Protein AF-A0A1U7GG00-F1 (afdb_monomer)

Solvent-accessible surface area (backbone atoms only — not comparable to full-atom values): 7485 Å² total; per-residue (Å²): 113,72,42,68,40,57,55,81,62,46,80,34,51,51,94,50,38,66,71,55,48,48,64,34,61,37,65,44,99,65,51,45,51,66,49,60,72,39,54,53,81,94,61,28,46,82,73,88,58,88,89,51,78,49,41,30,30,32,77,90,71,66,34,70,31,76,56,57,64,66,51,52,25,18,37,73,54,38,49,76,79,61,74,69,56,44,74,33,67,63,76,38,41,76,40,53,20,75,60,27,25,28,66,83,74,66,44,32,46,42,60,54,43,51,50,49,39,51,52,51,53,51,53,59,69,69,48,79,80,132

pLDDT: mean 94.16, std 6.14, range [58.69, 98.62]

Secondary structure (DSSP, 8-state):
-EEE-TTT--EEEGGGHHHHHHHHHPBPTTS-BSS-----GGGS--S--TTS--EEE-TTT--EEEPPHHHHHHHHH-TTSS-SEEEETTTTEEEEGGG-EETTT--BHHHHHHHHHHHHHHHHHHSPP-

Structure (mmCIF, N/CA/C/O backbone):
data_AF-A0A1U7GG00-F1
#
_entry.id   AF-A0A1U7GG00-F1
#
loop_
_atom_site.group_PDB
_atom_site.id
_atom_site.type_symbol
_atom_site.label_atom_id
_atom_site.label_alt_id
_atom_site.label_comp_id
_atom_site.label_asym_id
_atom_site.label_entity_id
_atom_site.label_seq_id
_atom_site.pdbx_PDB_ins_code
_atom_site.Cartn_x
_atom_site.Cartn_y
_atom_site.Cartn_z
_atom_site.occupancy
_atom_site.B_iso_or_equiv
_atom_site.auth_seq_id
_atom_site.auth_comp_id
_atom_site.auth_asym_id
_atom_site.auth_atom_id
_atom_site.pdbx_PDB_model_num
ATOM 1 N N . MET A 1 1 ? 22.734 11.875 -17.229 1.00 88.94 1 MET A N 1
ATOM 2 C CA . MET A 1 1 ? 22.055 12.035 -15.922 1.00 88.94 1 MET A CA 1
ATOM 3 C C . MET A 1 1 ? 21.574 10.674 -15.428 1.00 88.94 1 MET A C 1
ATOM 5 O O . MET A 1 1 ? 21.058 9.900 -16.231 1.00 88.94 1 MET A O 1
ATOM 9 N N . PHE A 1 2 ? 21.759 10.367 -14.142 1.00 95.31 2 PHE A N 1
ATOM 10 C CA . PHE A 1 2 ? 21.206 9.164 -13.511 1.00 95.31 2 PHE A CA 1
ATOM 11 C C . PHE A 1 2 ? 19.930 9.516 -12.745 1.00 95.31 2 PHE A C 1
ATOM 13 O O . PHE A 1 2 ? 19.855 10.570 -12.119 1.00 95.31 2 PHE A O 1
ATOM 20 N N . VAL A 1 3 ? 18.950 8.618 -12.767 1.00 95.25 3 VAL A N 1
ATOM 21 C CA . VAL A 1 3 ? 17.716 8.702 -11.981 1.00 95.25 3 VAL A CA 1
ATOM 22 C C . VAL A 1 3 ? 17.643 7.487 -11.075 1.00 95.25 3 VAL A C 1
ATOM 24 O O . VAL A 1 3 ? 18.051 6.387 -11.447 1.00 95.25 3 VAL A O 1
ATOM 27 N N . ARG A 1 4 ? 17.127 7.668 -9.862 1.00 95.81 4 ARG A N 1
ATOM 28 C CA . ARG A 1 4 ? 16.875 6.541 -8.974 1.00 95.81 4 ARG A CA 1
ATOM 29 C C . ARG A 1 4 ? 15.503 5.944 -9.245 1.00 95.81 4 ARG A C 1
ATOM 31 O O . ARG A 1 4 ? 14.505 6.655 -9.196 1.00 95.81 4 ARG A O 1
ATOM 38 N N . CYS A 1 5 ? 15.457 4.639 -9.474 1.00 96.00 5 CYS A N 1
ATOM 39 C CA . CYS A 1 5 ? 14.203 3.928 -9.673 1.00 96.00 5 CYS A CA 1
ATOM 40 C C . CYS A 1 5 ? 13.367 3.885 -8.377 1.00 96.00 5 CYS A C 1
ATOM 42 O O . CYS A 1 5 ? 13.910 3.487 -7.351 1.00 96.00 5 CYS A O 1
ATOM 44 N N . PRO A 1 6 ? 12.070 4.251 -8.394 1.00 95.00 6 PRO A N 1
ATOM 45 C CA . PRO A 1 6 ? 11.211 4.227 -7.202 1.00 95.00 6 PRO A CA 1
ATOM 46 C C . PRO A 1 6 ? 10.748 2.815 -6.794 1.00 95.00 6 PRO A C 1
ATOM 48 O O . PRO A 1 6 ? 10.206 2.643 -5.708 1.00 95.00 6 PRO A O 1
ATOM 51 N N . TYR A 1 7 ? 10.963 1.813 -7.651 1.00 95.12 7 TYR A N 1
ATOM 52 C CA . TYR A 1 7 ? 10.623 0.414 -7.379 1.00 95.12 7 TYR A CA 1
ATOM 53 C C . TYR A 1 7 ? 11.789 -0.287 -6.663 1.00 95.12 7 TYR A C 1
ATOM 55 O O . TYR A 1 7 ? 11.690 -0.626 -5.488 1.00 95.12 7 TYR A O 1
ATOM 63 N N . CYS A 1 8 ? 12.949 -0.394 -7.329 1.00 94.62 8 CYS A N 1
ATOM 64 C CA . CYS A 1 8 ? 14.115 -1.120 -6.803 1.00 94.62 8 CYS A CA 1
ATOM 65 C C . CYS A 1 8 ? 15.232 -0.243 -6.212 1.00 94.62 8 CYS A C 1
ATOM 67 O O . CYS A 1 8 ? 16.267 -0.755 -5.787 1.00 94.62 8 CYS A O 1
ATOM 69 N N . HIS A 1 9 ? 15.086 1.085 -6.221 1.00 95.56 9 HIS A N 1
ATOM 70 C CA . HIS A 1 9 ? 16.036 2.045 -5.632 1.00 95.56 9 HIS A CA 1
ATOM 71 C C . HIS A 1 9 ? 17.444 2.085 -6.242 1.00 95.56 9 HIS A C 1
ATOM 73 O O . HIS A 1 9 ? 18.300 2.818 -5.731 1.00 95.56 9 HIS A O 1
ATOM 79 N N . LYS A 1 10 ? 17.688 1.377 -7.353 1.00 95.38 10 LYS A N 1
ATOM 80 C CA . LYS A 1 10 ? 18.945 1.422 -8.118 1.00 95.38 10 LYS A CA 1
ATOM 81 C C . LYS A 1 10 ? 19.067 2.724 -8.914 1.00 95.38 10 LYS A C 1
ATOM 83 O O . LYS A 1 10 ? 18.065 3.300 -9.344 1.00 95.38 10 LYS A O 1
ATOM 88 N N . LEU A 1 11 ? 20.302 3.189 -9.103 1.00 96.69 11 LEU A N 1
ATOM 89 C CA . LEU A 1 11 ? 20.603 4.279 -10.029 1.00 96.69 11 LEU A CA 1
ATOM 90 C C . LEU A 1 11 ? 20.603 3.728 -11.453 1.00 96.69 11 LEU A C 1
ATOM 92 O O . LEU A 1 11 ? 21.282 2.748 -11.747 1.00 96.69 11 LEU A O 1
ATOM 96 N N . VAL A 1 12 ? 19.828 4.360 -12.323 1.00 96.38 12 VAL A N 1
ATOM 97 C CA . VAL A 1 12 ? 19.661 3.974 -13.720 1.00 96.38 12 VAL A CA 1
ATOM 98 C C . VAL A 1 12 ? 19.976 5.190 -14.574 1.00 96.38 12 VAL A C 1
ATOM 100 O O . VAL A 1 12 ? 19.549 6.304 -14.269 1.00 96.38 12 VAL A O 1
ATOM 103 N N . LEU A 1 13 ? 20.737 4.998 -15.644 1.00 97.19 13 LEU A N 1
ATOM 104 C CA . LEU A 1 13 ? 20.938 6.042 -16.645 1.00 97.19 13 LEU A CA 1
ATOM 105 C C . LEU A 1 13 ? 19.584 6.428 -17.249 1.00 97.19 13 LEU A C 1
ATOM 107 O O . LEU A 1 13 ? 18.835 5.555 -17.685 1.00 97.19 13 LEU A O 1
ATOM 111 N N . TRP A 1 14 ? 19.285 7.728 -17.292 1.00 95.31 14 TRP A N 1
ATOM 112 C CA . TRP A 1 14 ? 17.993 8.243 -17.760 1.00 95.31 14 TRP A CA 1
ATOM 113 C C . TRP A 1 14 ? 17.539 7.668 -19.119 1.00 95.31 14 TRP A C 1
ATOM 115 O O . TRP A 1 14 ? 16.395 7.217 -19.187 1.00 95.31 14 TRP A O 1
ATOM 125 N N . PRO A 1 15 ? 18.408 7.533 -20.149 1.00 96.94 15 PRO A N 1
ATOM 126 C CA . PRO A 1 15 ? 18.017 6.924 -21.426 1.00 96.94 15 PRO A CA 1
ATOM 127 C C . PRO A 1 15 ? 17.491 5.482 -21.314 1.00 96.94 15 PRO A C 1
ATOM 129 O O . PRO A 1 15 ? 16.682 5.052 -22.129 1.00 96.94 15 PRO A O 1
ATOM 132 N N . PHE A 1 16 ? 17.909 4.727 -20.293 1.00 96.50 16 PHE A N 1
ATOM 133 C CA . PHE A 1 16 ? 17.475 3.343 -20.070 1.00 96.50 16 PHE A CA 1
ATOM 134 C C . PHE A 1 16 ? 16.347 3.220 -19.043 1.00 96.50 16 PHE A C 1
ATOM 136 O O . PHE A 1 16 ? 15.868 2.113 -18.788 1.00 96.50 16 PHE A O 1
ATOM 143 N N . PHE A 1 17 ? 15.900 4.330 -18.449 1.00 95.19 17 PHE A N 1
ATOM 144 C CA . PHE A 1 17 ? 14.925 4.300 -17.363 1.00 95.19 17 PHE A CA 1
ATOM 145 C C . PHE A 1 17 ? 13.576 3.717 -17.798 1.00 95.19 17 PHE A C 1
ATOM 147 O O . PHE A 1 17 ? 13.004 2.923 -17.057 1.00 95.19 17 PHE A O 1
ATOM 154 N N . GLY A 1 18 ? 13.099 4.025 -19.009 1.00 95.94 18 GLY A N 1
ATOM 155 C CA . GLY A 1 18 ? 11.848 3.465 -19.538 1.00 95.94 18 GLY A CA 1
ATOM 156 C C . GLY A 1 18 ? 11.877 1.934 -19.626 1.00 95.94 18 GLY A C 1
ATOM 157 O O . GLY A 1 18 ? 11.014 1.262 -19.064 1.00 95.94 18 GLY A O 1
ATOM 158 N N . ARG A 1 19 ? 12.931 1.374 -20.238 1.00 96.50 19 ARG A N 1
ATOM 159 C CA . ARG A 1 19 ? 13.142 -0.083 -20.336 1.00 96.50 19 ARG A CA 1
ATOM 160 C C . ARG A 1 19 ? 13.387 -0.734 -18.976 1.00 96.50 19 ARG A C 1
ATOM 162 O O . ARG A 1 19 ? 13.026 -1.884 -18.761 1.00 96.50 19 ARG A O 1
ATOM 169 N N . HIS A 1 20 ? 14.036 -0.027 -18.057 1.00 96.31 20 HIS A N 1
ATOM 170 C CA . HIS A 1 20 ? 14.186 -0.505 -16.690 1.00 96.31 20 HIS A CA 1
ATOM 171 C C . HIS A 1 20 ? 12.822 -0.582 -15.990 1.00 96.31 20 HIS A C 1
ATOM 173 O O . HIS A 1 20 ? 12.497 -1.617 -15.417 1.00 96.31 20 HIS A O 1
ATOM 179 N N . ARG A 1 21 ? 12.018 0.487 -16.071 1.00 96.19 21 ARG A N 1
ATOM 180 C CA . ARG A 1 21 ? 10.683 0.595 -15.467 1.00 96.19 21 ARG A CA 1
ATOM 181 C C . ARG A 1 21 ? 9.724 -0.472 -15.990 1.00 96.19 21 ARG A C 1
ATOM 183 O O . ARG A 1 21 ? 8.970 -1.012 -15.191 1.00 96.19 21 ARG A O 1
ATOM 190 N N . SER A 1 22 ? 9.769 -0.808 -17.279 1.00 96.19 22 SER A N 1
ATOM 191 C CA . SER A 1 22 ? 8.844 -1.792 -17.855 1.00 96.19 22 SER A CA 1
ATOM 192 C C . SER A 1 22 ? 8.961 -3.184 -17.230 1.00 96.19 22 SER A C 1
ATOM 194 O O . SER A 1 22 ? 7.975 -3.906 -17.195 1.00 96.19 22 SER A O 1
ATOM 196 N N . LYS A 1 23 ? 10.128 -3.551 -16.682 1.00 95.06 23 LYS A N 1
ATOM 197 C CA . LYS A 1 23 ? 10.303 -4.816 -15.950 1.00 95.06 23 LYS A CA 1
ATOM 198 C C . LYS A 1 23 ? 9.526 -4.843 -14.631 1.00 95.06 23 LYS A C 1
ATOM 200 O O . LYS A 1 23 ? 9.000 -5.890 -14.270 1.00 95.06 23 LYS A O 1
ATOM 205 N N . HIS A 1 24 ? 9.428 -3.691 -13.964 1.00 95.06 24 HIS A N 1
ATOM 206 C CA . HIS A 1 24 ? 8.667 -3.509 -12.723 1.00 95.06 24 HIS A CA 1
ATOM 207 C C . HIS A 1 24 ? 7.165 -3.519 -12.984 1.00 95.06 24 HIS A C 1
ATOM 209 O O . HIS A 1 24 ? 6.408 -4.153 -12.263 1.00 95.06 24 HIS A O 1
ATOM 215 N N . THR A 1 25 ? 6.736 -2.813 -14.033 1.00 94.19 25 THR A N 1
ATOM 216 C CA . THR A 1 25 ? 5.313 -2.623 -14.348 1.00 94.19 25 THR A CA 1
ATOM 217 C C . THR A 1 25 ? 4.740 -3.703 -15.260 1.00 94.19 25 THR A C 1
ATOM 219 O O . THR A 1 25 ? 3.582 -3.596 -15.655 1.00 94.19 25 THR A O 1
ATOM 222 N N . ALA A 1 26 ? 5.539 -4.697 -15.653 1.00 93.12 26 ALA A N 1
ATOM 223 C CA . ALA A 1 26 ? 5.038 -5.841 -16.398 1.00 93.12 26 ALA A CA 1
ATOM 224 C C . ALA A 1 26 ? 4.003 -6.573 -15.541 1.00 93.12 26 ALA A C 1
ATOM 226 O O . ALA A 1 26 ? 4.230 -6.801 -14.351 1.00 93.12 26 ALA A O 1
ATOM 227 N N . LEU A 1 27 ? 2.861 -6.878 -16.154 1.00 89.44 27 LEU A N 1
ATOM 228 C CA . LEU A 1 27 ? 1.768 -7.553 -15.477 1.00 89.44 27 LEU A CA 1
ATOM 229 C C . LEU A 1 27 ? 2.074 -9.045 -15.364 1.00 89.44 27 LEU A C 1
ATOM 231 O O . LEU A 1 27 ? 2.492 -9.690 -16.327 1.00 89.44 27 LEU A O 1
ATOM 235 N N . ARG A 1 28 ? 1.848 -9.577 -14.174 1.00 87.44 28 ARG A N 1
ATOM 236 C CA . ARG A 1 28 ? 1.802 -11.000 -13.866 1.00 87.44 28 ARG A CA 1
ATOM 237 C C . ARG A 1 28 ? 0.497 -11.593 -14.399 1.00 87.44 28 ARG A C 1
ATOM 239 O O . ARG A 1 28 ? -0.435 -10.869 -14.747 1.00 87.44 28 ARG A O 1
ATOM 246 N N . ALA A 1 29 ? 0.409 -12.922 -14.413 1.00 84.88 29 ALA A N 1
ATOM 247 C CA . ALA A 1 29 ? -0.796 -13.635 -14.852 1.00 84.88 29 ALA A CA 1
ATOM 248 C C . ALA A 1 29 ? -2.051 -13.286 -14.025 1.00 84.88 29 ALA A C 1
ATOM 250 O O . ALA A 1 29 ? -3.164 -13.415 -14.521 1.00 84.88 29 ALA A O 1
ATOM 251 N N . ASP A 1 30 ? -1.866 -12.824 -12.786 1.00 78.31 30 ASP A N 1
ATOM 252 C CA . ASP A 1 30 ? -2.929 -12.386 -11.875 1.00 78.31 30 ASP A CA 1
ATOM 253 C C . ASP A 1 30 ? -3.359 -10.918 -12.079 1.00 78.31 30 ASP A C 1
ATOM 255 O O . ASP A 1 30 ? -4.262 -10.452 -11.389 1.00 78.31 30 ASP A O 1
ATOM 259 N N . GLY A 1 31 ? -2.735 -10.185 -13.011 1.00 82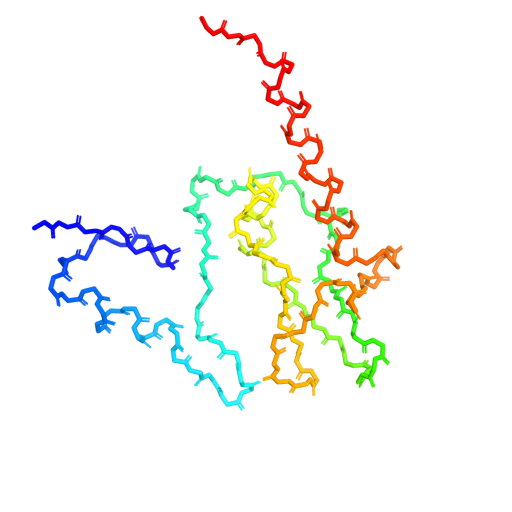.38 31 GLY A N 1
ATOM 260 C CA . GLY A 1 31 ? -3.013 -8.772 -13.284 1.00 82.38 31 GLY A CA 1
ATOM 261 C C . GLY A 1 31 ? -2.231 -7.779 -12.416 1.00 82.38 31 GLY A C 1
ATOM 262 O O . GLY A 1 31 ? -2.305 -6.576 -12.666 1.00 82.38 31 GLY A O 1
ATOM 263 N N . GLN A 1 32 ? -1.444 -8.229 -11.429 1.00 85.44 32 GLN A N 1
ATOM 264 C CA . GLN A 1 32 ? -0.572 -7.337 -10.656 1.00 85.44 32 GLN A CA 1
ATOM 265 C C . GLN A 1 32 ? 0.683 -6.957 -11.433 1.00 85.44 32 GLN A C 1
ATOM 267 O O . GLN A 1 32 ? 1.194 -7.729 -12.236 1.00 85.44 32 GLN A O 1
ATOM 272 N N . MET A 1 33 ? 1.245 -5.786 -11.139 1.00 90.25 33 MET A N 1
ATOM 273 C CA . MET A 1 33 ? 2.614 -5.471 -11.556 1.00 90.25 33 MET A CA 1
ATOM 274 C C . MET A 1 33 ? 3.620 -6.387 -10.839 1.00 90.25 33 MET A C 1
ATOM 276 O O . MET A 1 33 ? 3.387 -6.793 -9.703 1.00 90.25 33 MET A O 1
ATOM 280 N N . ASN A 1 34 ? 4.754 -6.687 -11.479 1.00 89.94 34 ASN A N 1
ATOM 281 C CA . ASN A 1 34 ? 5.830 -7.482 -10.873 1.00 89.94 34 ASN A CA 1
ATOM 282 C C . ASN A 1 34 ? 6.355 -6.886 -9.564 1.00 89.94 34 ASN A C 1
ATOM 284 O O . ASN A 1 34 ? 6.652 -7.621 -8.626 1.00 89.94 34 ASN A O 1
ATOM 288 N N . GLU A 1 35 ? 6.509 -5.564 -9.527 1.00 92.44 35 GLU A N 1
ATOM 289 C CA . GLU A 1 35 ? 7.036 -4.835 -8.379 1.00 92.44 35 GLU A CA 1
ATOM 290 C C . GLU A 1 35 ? 6.195 -3.580 -8.123 1.00 92.44 35 GLU A C 1
ATOM 292 O O . GLU A 1 35 ? 5.604 -2.988 -9.032 1.00 92.44 35 GLU A O 1
ATOM 297 N N . HIS A 1 36 ? 6.194 -3.123 -6.874 1.00 91.88 36 HIS A N 1
ATOM 298 C CA . HIS A 1 36 ? 5.499 -1.909 -6.462 1.00 91.88 36 HIS A CA 1
ATOM 299 C C . HIS A 1 36 ? 6.484 -0.795 -6.111 1.00 91.88 36 HIS A C 1
ATOM 301 O O . HIS A 1 36 ? 7.620 -1.029 -5.691 1.00 91.88 36 HIS A O 1
ATOM 307 N N . VAL A 1 37 ? 6.039 0.451 -6.280 1.00 94.81 37 VAL A N 1
ATOM 308 C CA . VAL A 1 37 ? 6.763 1.605 -5.739 1.00 94.81 37 VAL A CA 1
ATOM 309 C C . VAL A 1 37 ? 6.840 1.440 -4.229 1.00 94.81 37 VAL A C 1
ATOM 311 O O . VAL A 1 37 ? 5.827 1.189 -3.598 1.00 94.81 37 VAL A O 1
ATOM 314 N N . THR A 1 38 ? 8.023 1.589 -3.646 1.00 96.94 38 THR A N 1
ATOM 315 C CA . THR A 1 38 ? 8.211 1.526 -2.190 1.00 96.94 38 THR A CA 1
ATOM 316 C C . THR A 1 38 ? 9.128 2.650 -1.746 1.00 96.94 38 THR A C 1
ATOM 318 O O . THR A 1 38 ? 9.820 3.259 -2.559 1.00 96.94 38 THR A O 1
ATOM 321 N N . LEU A 1 39 ? 9.202 2.927 -0.447 1.00 96.31 39 LEU A N 1
ATOM 322 C CA . LEU A 1 39 ? 10.340 3.671 0.081 1.00 96.31 39 LEU A CA 1
ATOM 323 C C . LEU A 1 39 ? 11.581 2.780 0.090 1.00 96.31 39 LEU A C 1
ATOM 325 O O . LEU A 1 39 ? 11.501 1.548 0.099 1.00 96.31 39 LEU A O 1
ATOM 329 N N . ARG A 1 40 ? 12.755 3.411 0.131 1.00 94.50 40 ARG A N 1
ATOM 330 C CA . ARG A 1 40 ? 14.014 2.689 0.345 1.00 94.50 40 ARG A CA 1
ATOM 331 C C . ARG A 1 40 ? 13.960 1.920 1.658 1.00 94.50 40 ARG A C 1
ATOM 333 O O . ARG A 1 40 ? 13.410 2.470 2.608 1.00 94.50 40 ARG A O 1
ATOM 340 N N . PRO A 1 41 ? 14.624 0.758 1.767 1.00 92.88 41 PRO A N 1
ATOM 341 C CA . PRO A 1 41 ? 14.682 0.001 3.015 1.00 92.88 41 PRO A CA 1
ATOM 342 C C . PRO A 1 41 ? 15.024 0.860 4.242 1.00 92.88 41 PRO A C 1
ATOM 344 O O . PRO A 1 41 ? 14.324 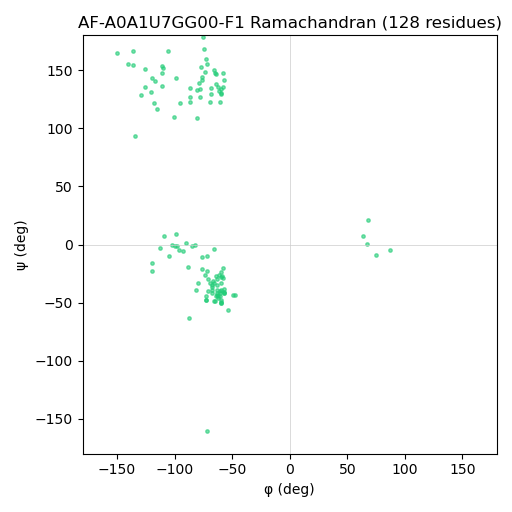0.802 5.240 1.00 92.88 41 PRO A O 1
ATOM 347 N N . THR A 1 42 ? 16.001 1.766 4.123 1.00 93.75 42 THR A N 1
ATOM 348 C CA . THR A 1 42 ? 16.426 2.671 5.209 1.00 93.75 42 THR A CA 1
ATOM 349 C C . THR A 1 42 ? 15.440 3.791 5.559 1.00 93.75 42 THR A C 1
ATOM 351 O O . THR A 1 42 ? 15.653 4.507 6.531 1.00 93.75 42 THR A O 1
ATOM 354 N N . ARG A 1 43 ? 14.393 3.999 4.755 1.00 94.31 43 ARG A N 1
ATOM 355 C CA . ARG A 1 43 ? 13.338 5.004 4.978 1.00 94.31 43 ARG A CA 1
ATOM 356 C C . ARG A 1 43 ? 11.973 4.386 5.277 1.00 94.31 43 ARG A C 1
ATOM 358 O O . ARG A 1 43 ? 11.021 5.128 5.490 1.00 94.31 43 ARG A O 1
ATOM 365 N N . ARG A 1 44 ? 11.860 3.058 5.238 1.00 96.12 44 ARG A N 1
ATOM 366 C CA . ARG A 1 44 ? 10.638 2.336 5.597 1.00 96.12 44 ARG A CA 1
ATOM 367 C C . ARG A 1 44 ? 10.422 2.399 7.108 1.00 96.12 44 ARG A C 1
ATOM 369 O O . ARG A 1 44 ? 11.369 2.561 7.873 1.00 96.12 44 ARG A O 1
ATOM 376 N N . TYR A 1 45 ? 9.171 2.255 7.529 1.00 95.44 45 TYR A N 1
ATOM 377 C CA . TYR A 1 45 ? 8.818 2.157 8.938 1.00 95.44 45 TYR A CA 1
ATOM 378 C C . TYR A 1 45 ? 9.497 0.936 9.579 1.00 95.44 45 TYR A C 1
ATOM 380 O O . TYR A 1 45 ? 9.329 -0.195 9.115 1.00 95.44 45 TYR A O 1
ATOM 388 N N . ALA A 1 46 ? 10.273 1.186 10.635 1.00 93.94 46 ALA A N 1
ATOM 389 C CA . ALA A 1 46 ? 11.081 0.181 11.327 1.00 93.94 46 ALA A CA 1
ATOM 390 C C . ALA A 1 46 ? 10.399 -0.414 12.573 1.00 93.94 46 ALA A C 1
ATOM 392 O O . ALA A 1 46 ? 10.958 -1.315 13.187 1.00 93.94 46 ALA A O 1
ATOM 393 N N . GLY A 1 47 ? 9.220 0.086 12.962 1.00 94.38 47 GLY A N 1
ATOM 394 C CA . GLY A 1 47 ? 8.492 -0.428 14.123 1.00 94.38 47 GLY A CA 1
ATOM 395 C C . GLY A 1 47 ? 7.806 -1.777 13.875 1.00 94.38 47 GLY A C 1
ATOM 396 O O . GLY A 1 47 ? 7.865 -2.334 12.769 1.00 94.38 47 GLY A O 1
ATOM 397 N N . SER A 1 48 ? 7.156 -2.278 14.931 1.00 95.50 48 SER A N 1
ATOM 398 C CA . SER A 1 48 ? 6.367 -3.516 14.911 1.00 95.50 48 SER A CA 1
ATOM 399 C C . SER A 1 48 ? 5.154 -3.386 13.988 1.00 95.50 48 SER A C 1
ATOM 401 O O . SER A 1 48 ? 4.581 -2.306 13.842 1.00 95.50 48 SER A O 1
ATOM 403 N N . LEU A 1 49 ? 4.775 -4.500 13.359 1.00 95.94 49 LEU A N 1
ATOM 404 C CA . LEU A 1 49 ? 3.588 -4.609 12.511 1.00 95.94 49 LEU A CA 1
ATOM 405 C C . LEU A 1 49 ? 2.483 -5.463 13.146 1.00 95.94 49 LEU A C 1
ATOM 407 O O . LEU A 1 49 ? 1.496 -5.737 12.475 1.00 95.94 49 LEU A O 1
ATOM 411 N N . GLU A 1 50 ? 2.634 -5.884 14.404 1.00 93.88 50 GLU A N 1
ATOM 412 C CA . GLU A 1 50 ? 1.694 -6.798 15.077 1.00 93.88 50 GLU A CA 1
ATOM 413 C C . GLU A 1 50 ? 0.255 -6.266 15.100 1.00 93.88 50 GLU A C 1
ATOM 415 O O . GLU A 1 50 ? -0.685 -7.021 14.881 1.00 93.88 50 GLU A O 1
ATOM 420 N N . GLU A 1 51 ? 0.080 -4.957 15.293 1.00 93.12 51 GLU A N 1
ATOM 421 C CA . GLU A 1 51 ? -1.237 -4.301 15.311 1.00 93.12 51 GLU A CA 1
ATOM 422 C C . GLU A 1 51 ? -1.598 -3.634 13.973 1.00 93.12 51 GLU A C 1
ATOM 424 O O . GLU A 1 51 ? -2.563 -2.869 13.872 1.00 93.12 51 GLU A O 1
ATOM 429 N N . VAL A 1 52 ? -0.804 -3.873 12.927 1.00 96.88 52 VAL A N 1
ATOM 430 C CA . VAL A 1 52 ? -1.026 -3.277 11.610 1.00 96.88 52 VAL A CA 1
ATOM 431 C C . VAL A 1 52 ? -1.822 -4.258 10.753 1.00 96.88 52 VAL A C 1
ATOM 433 O O . VAL A 1 52 ? -1.343 -5.365 10.515 1.00 96.88 52 VAL A O 1
ATOM 436 N N . PRO A 1 53 ? -3.006 -3.871 10.241 1.00 96.94 53 PRO A N 1
ATOM 437 C CA . PRO A 1 53 ? -3.792 -4.756 9.394 1.00 96.94 53 PRO A CA 1
ATOM 438 C C . PRO A 1 53 ? -3.030 -5.065 8.101 1.00 96.94 53 PRO A C 1
ATOM 440 O O . PRO A 1 53 ? -2.411 -4.177 7.505 1.00 96.94 53 PRO A O 1
ATOM 443 N N . GLN A 1 54 ? -3.066 -6.327 7.678 1.00 97.12 54 GLN A N 1
ATOM 444 C CA . GLN A 1 54 ? -2.289 -6.816 6.538 1.00 97.12 54 GLN A CA 1
ATOM 445 C C . GLN A 1 54 ? -3.175 -7.364 5.427 1.00 97.12 54 GLN A C 1
ATOM 447 O O . GLN A 1 54 ? -2.762 -7.375 4.269 1.00 97.12 54 GLN A O 1
ATOM 452 N N . ASN A 1 55 ? -4.405 -7.769 5.741 1.00 97.25 55 ASN A N 1
ATOM 453 C CA . ASN A 1 55 ? -5.299 -8.405 4.786 1.00 97.25 55 ASN A CA 1
ATOM 454 C C . ASN A 1 55 ? -6.582 -7.602 4.631 1.00 97.25 55 ASN A C 1
ATOM 456 O O . ASN A 1 55 ? -7.245 -7.256 5.604 1.00 97.25 55 ASN A O 1
ATOM 460 N N . TYR A 1 56 ? -6.983 -7.340 3.394 1.00 98.06 56 TYR A N 1
ATOM 461 C CA . TYR A 1 56 ? -8.242 -6.664 3.111 1.00 98.06 56 TYR A CA 1
ATOM 462 C C . TYR A 1 56 ? -9.101 -7.471 2.160 1.00 98.06 56 TYR A C 1
ATOM 464 O O . TYR A 1 56 ? -8.612 -8.216 1.316 1.00 98.06 56 TYR A O 1
ATOM 472 N N . ARG A 1 57 ? -10.411 -7.309 2.289 1.00 98.12 57 ARG A N 1
ATOM 473 C CA . ARG A 1 57 ? -11.401 -7.936 1.421 1.00 98.12 57 ARG A CA 1
ATOM 474 C C . ARG A 1 57 ? -12.086 -6.894 0.558 1.00 98.12 57 ARG A C 1
ATOM 476 O O . ARG A 1 57 ? -12.326 -5.766 0.994 1.00 98.12 57 ARG A O 1
ATOM 483 N N . HIS A 1 58 ? -12.460 -7.309 -0.641 1.00 98.25 58 HIS A N 1
ATOM 484 C CA . HIS A 1 58 ? -13.379 -6.563 -1.485 1.00 98.25 58 HIS A CA 1
ATOM 485 C C . HIS A 1 58 ? -14.772 -7.198 -1.373 1.00 98.25 58 HIS A C 1
ATOM 487 O O . HIS A 1 58 ? -14.962 -8.299 -1.887 1.00 98.25 58 HIS A O 1
ATOM 493 N N . PRO A 1 59 ? -15.764 -6.552 -0.732 1.00 98.00 59 PRO A N 1
ATOM 494 C CA . PRO A 1 59 ? -17.083 -7.152 -0.527 1.00 98.00 59 PRO A CA 1
ATOM 495 C C . PRO A 1 59 ? -17.785 -7.570 -1.823 1.00 98.00 59 PRO A C 1
ATOM 497 O O . PRO A 1 59 ? -18.545 -8.529 -1.815 1.00 98.00 59 PRO A O 1
ATOM 500 N N . LYS A 1 60 ? -17.502 -6.892 -2.943 1.00 97.56 60 LYS A N 1
ATOM 501 C CA . LYS A 1 60 ? -18.108 -7.190 -4.246 1.00 97.56 60 LYS A CA 1
ATOM 502 C C . LYS A 1 60 ? -17.682 -8.542 -4.824 1.00 97.56 60 LYS A C 1
ATOM 504 O O . LYS A 1 60 ? -18.517 -9.224 -5.402 1.00 97.56 60 LYS A O 1
ATOM 509 N N . CYS A 1 61 ? -16.403 -8.914 -4.717 1.00 97.25 61 CYS A N 1
ATOM 510 C CA . CYS A 1 61 ? -15.908 -10.200 -5.231 1.00 97.25 61 CYS A CA 1
ATOM 511 C C . CYS A 1 61 ? -15.637 -11.236 -4.131 1.00 97.25 61 CYS A C 1
ATOM 513 O O . CYS A 1 61 ? -15.376 -12.392 -4.438 1.00 97.25 61 CYS A O 1
ATOM 515 N N . GLY A 1 62 ? -15.666 -10.836 -2.857 1.00 96.38 62 GLY A N 1
ATOM 516 C CA . GLY A 1 62 ? -15.454 -11.704 -1.695 1.00 96.38 62 GLY A CA 1
ATOM 517 C C . GLY A 1 62 ? -14.000 -12.120 -1.445 1.00 96.38 62 GLY A C 1
ATOM 518 O O . GLY A 1 62 ? -13.707 -12.680 -0.392 1.00 96.38 62 GLY A O 1
ATOM 519 N N . VAL A 1 63 ? -13.077 -11.833 -2.367 1.00 96.38 63 VAL A N 1
ATOM 520 C CA . VAL A 1 63 ? -11.681 -12.281 -2.278 1.00 96.38 63 VAL A CA 1
ATOM 521 C C . VAL A 1 63 ? -10.868 -11.415 -1.317 1.00 96.38 63 VAL A C 1
ATOM 523 O O . VAL A 1 63 ? -10.973 -10.182 -1.302 1.00 96.38 63 VAL A O 1
ATOM 526 N N . VAL A 1 64 ? -10.018 -12.086 -0.539 1.00 96.69 64 VAL A N 1
ATOM 527 C CA . VAL A 1 64 ? -9.022 -11.480 0.347 1.00 96.69 64 VAL A CA 1
ATOM 528 C C . VAL A 1 64 ? -7.734 -11.207 -0.423 1.00 96.69 64 VAL A C 1
ATOM 530 O O . VAL A 1 64 ? -7.244 -12.054 -1.164 1.00 96.69 64 VAL A O 1
ATOM 533 N N . THR A 1 65 ? -7.182 -10.015 -0.237 1.00 95.31 65 THR A N 1
ATOM 534 C CA . THR A 1 65 ? -5.886 -9.598 -0.766 1.00 95.31 65 THR A CA 1
ATOM 535 C C . THR A 1 65 ? -4.958 -9.271 0.399 1.00 95.31 65 THR A C 1
ATOM 537 O O . THR A 1 65 ? -5.274 -8.419 1.231 1.00 95.31 65 THR A O 1
ATOM 540 N N . GLY A 1 66 ? -3.818 -9.959 0.459 1.00 95.00 66 GLY A N 1
ATOM 541 C CA . GLY A 1 66 ? -2.742 -9.646 1.396 1.00 95.00 66 GLY A CA 1
ATOM 542 C C . GLY A 1 66 ? -1.897 -8.487 0.874 1.00 95.00 66 GLY A C 1
ATOM 543 O O . GLY A 1 66 ? -1.513 -8.468 -0.296 1.00 95.00 66 GLY A O 1
ATOM 544 N N . MET A 1 67 ? -1.619 -7.510 1.732 1.00 94.88 67 MET A N 1
ATOM 545 C CA . MET A 1 67 ? -0.744 -6.385 1.430 1.00 94.88 67 MET A CA 1
ATOM 546 C C . MET A 1 67 ? 0.712 -6.767 1.744 1.00 94.88 67 MET A C 1
ATOM 548 O O . MET A 1 67 ? 1.007 -7.095 2.893 1.00 94.88 67 MET A O 1
ATOM 552 N N . PRO A 1 68 ? 1.641 -6.692 0.773 1.00 93.94 68 PRO A N 1
ATOM 553 C CA . PRO A 1 68 ? 3.053 -6.965 1.021 1.00 93.94 68 PRO A CA 1
ATOM 554 C C . PRO A 1 68 ? 3.652 -6.076 2.117 1.00 93.94 68 PRO A C 1
ATOM 556 O O . PRO A 1 68 ? 3.376 -4.872 2.190 1.00 93.94 68 PRO A O 1
ATOM 559 N N . GLU A 1 69 ? 4.526 -6.652 2.941 1.00 95.75 69 GLU A N 1
ATOM 560 C CA . GLU A 1 69 ? 5.132 -5.977 4.091 1.00 95.75 69 GLU A CA 1
ATOM 561 C C . GLU A 1 69 ? 5.882 -4.699 3.686 1.00 95.75 69 GLU A C 1
ATOM 563 O O . GLU A 1 69 ? 5.775 -3.656 4.335 1.00 95.75 69 GLU A O 1
ATOM 568 N N . GLU A 1 70 ? 6.619 -4.729 2.577 1.00 95.25 70 GLU A N 1
ATOM 569 C CA . GLU A 1 70 ? 7.347 -3.570 2.076 1.00 95.25 70 GLU A CA 1
ATOM 570 C C . GLU A 1 70 ? 6.425 -2.413 1.678 1.00 95.25 70 GLU A C 1
ATOM 572 O O . GLU A 1 70 ? 6.824 -1.251 1.813 1.00 95.25 70 GLU A O 1
ATOM 577 N N . ILE A 1 71 ? 5.197 -2.703 1.236 1.00 96.00 71 ILE A N 1
ATOM 578 C CA . ILE A 1 71 ? 4.177 -1.692 0.942 1.00 96.00 71 ILE 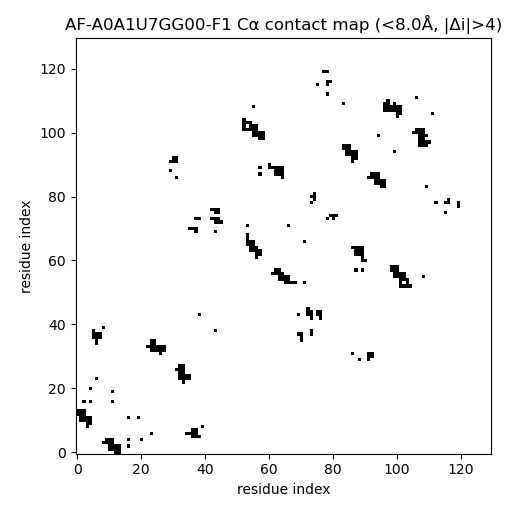A CA 1
ATOM 579 C C . ILE A 1 71 ? 3.654 -1.106 2.247 1.00 96.00 71 ILE A C 1
ATOM 581 O O . ILE A 1 71 ? 3.633 0.123 2.374 1.00 96.00 71 ILE A O 1
ATOM 585 N N . ILE A 1 72 ? 3.321 -1.969 3.215 1.00 97.50 72 ILE A N 1
ATOM 586 C CA . ILE A 1 72 ? 2.871 -1.581 4.557 1.00 97.50 72 ILE A CA 1
ATOM 587 C C . ILE A 1 72 ? 3.869 -0.625 5.197 1.00 97.50 72 ILE A C 1
ATOM 589 O O . ILE A 1 72 ? 3.553 0.524 5.510 1.00 97.50 72 ILE A O 1
ATOM 593 N N . ARG A 1 73 ? 5.126 -1.053 5.300 1.00 97.94 73 ARG A N 1
ATOM 594 C CA . ARG A 1 73 ? 6.177 -0.239 5.911 1.00 97.94 73 ARG A CA 1
ATOM 595 C C .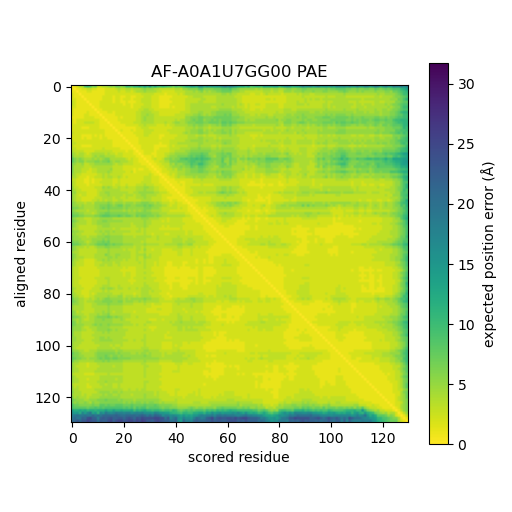 ARG A 1 73 ? 6.455 1.048 5.142 1.00 97.94 73 ARG A C 1
ATOM 597 O O . ARG A 1 73 ? 6.918 2.021 5.736 1.00 97.94 73 ARG A O 1
ATOM 604 N N . SER A 1 74 ? 6.208 1.072 3.833 1.00 97.94 74 SER A N 1
ATOM 605 C CA . SER A 1 74 ? 6.377 2.286 3.034 1.00 97.94 74 SER A CA 1
ATOM 606 C C . SER A 1 74 ? 5.283 3.311 3.322 1.00 97.94 74 SER A C 1
ATOM 608 O O . SER A 1 74 ? 5.625 4.462 3.582 1.00 97.94 74 SER A O 1
ATOM 610 N N . TYR A 1 75 ? 4.000 2.922 3.350 1.00 96.75 75 TYR A N 1
ATOM 611 C CA . TYR A 1 75 ? 2.938 3.891 3.656 1.00 96.75 75 TYR A CA 1
ATOM 612 C C . TYR A 1 75 ? 2.891 4.282 5.135 1.00 96.75 75 TYR A C 1
ATOM 614 O O . TYR A 1 75 ? 2.438 5.375 5.449 1.00 96.75 75 TYR A O 1
ATOM 622 N N . LEU A 1 76 ? 3.357 3.432 6.057 1.00 97.44 76 LEU A N 1
ATOM 623 C CA . LEU A 1 76 ? 3.461 3.811 7.472 1.00 97.44 76 LEU A CA 1
ATOM 624 C C . LEU A 1 76 ? 4.508 4.913 7.690 1.00 97.44 76 LEU A C 1
ATOM 626 O O . LEU A 1 76 ? 4.356 5.749 8.577 1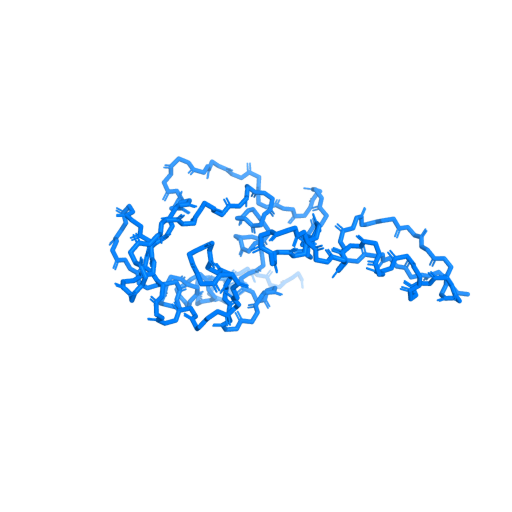.00 97.44 76 LEU A O 1
ATOM 630 N N . ALA A 1 77 ? 5.563 4.934 6.872 1.00 96.69 77 ALA A N 1
ATOM 631 C CA . ALA A 1 77 ? 6.558 6.002 6.887 1.00 96.69 77 ALA A CA 1
ATOM 632 C C . ALA A 1 77 ? 6.108 7.242 6.092 1.00 96.69 77 ALA A C 1
ATOM 634 O O . ALA A 1 77 ? 6.339 8.368 6.541 1.00 96.69 77 ALA A O 1
ATOM 635 N N . ASP A 1 78 ? 5.454 7.049 4.944 1.00 96.62 78 ASP A N 1
ATOM 636 C CA . ASP A 1 78 ? 4.871 8.121 4.130 1.00 96.62 78 ASP A CA 1
ATOM 637 C C . ASP A 1 78 ? 3.443 7.769 3.663 1.00 96.62 78 ASP A C 1
ATOM 639 O O . ASP A 1 78 ? 3.262 7.154 2.605 1.00 96.62 78 ASP A O 1
ATOM 643 N N . PRO A 1 79 ? 2.406 8.191 4.415 1.00 97.00 79 PRO A N 1
ATOM 644 C CA . PRO A 1 79 ? 1.006 7.900 4.091 1.00 97.00 79 PRO A CA 1
ATOM 645 C C . PRO A 1 79 ? 0.485 8.555 2.803 1.00 97.00 79 PRO A C 1
ATOM 647 O O . PRO A 1 79 ? -0.665 8.328 2.419 1.00 97.00 79 PRO A O 1
ATOM 650 N N . PHE A 1 80 ? 1.296 9.382 2.137 1.00 96.25 80 PHE A N 1
ATOM 651 C CA . PHE A 1 80 ? 0.957 10.047 0.877 1.00 96.25 80 PHE A CA 1
ATOM 652 C C . PHE A 1 80 ? 1.556 9.344 -0.351 1.00 96.25 80 PHE A C 1
ATOM 654 O O . PHE A 1 80 ? 1.314 9.773 -1.477 1.00 96.25 80 PHE A O 1
ATOM 661 N N . LEU A 1 81 ? 2.310 8.253 -0.157 1.00 95.81 81 LEU A N 1
ATOM 662 C CA . LEU A 1 81 ? 3.031 7.558 -1.228 1.00 95.81 81 LEU A CA 1
ATOM 663 C C . LEU A 1 81 ? 2.116 6.959 -2.309 1.00 95.81 81 LEU A C 1
ATOM 665 O O . LEU A 1 81 ? 2.488 6.916 -3.482 1.00 95.81 81 LEU A O 1
ATOM 669 N N . TYR A 1 82 ? 0.934 6.476 -1.921 1.00 94.50 82 TYR A N 1
ATOM 670 C CA . TYR A 1 82 ? -0.001 5.795 -2.818 1.00 94.50 82 TYR A CA 1
ATOM 671 C C . TYR A 1 82 ? -1.310 6.573 -2.944 1.00 94.50 82 TYR A C 1
ATOM 673 O O . TYR A 1 82 ? -1.843 7.052 -1.944 1.00 94.50 82 TYR A O 1
ATOM 681 N N . GLY A 1 83 ? -1.864 6.618 -4.158 1.00 93.19 83 GLY A N 1
ATOM 682 C CA . GLY A 1 83 ? -3.146 7.270 -4.445 1.00 93.19 83 GLY A CA 1
ATOM 683 C C . GLY A 1 83 ? -4.372 6.525 -3.900 1.00 93.19 83 GLY A C 1
ATOM 684 O O . GLY A 1 83 ? -4.270 5.668 -3.024 1.00 93.19 83 GLY A O 1
ATOM 685 N N . ASP A 1 84 ? -5.547 6.825 -4.450 1.00 95.25 84 ASP A N 1
ATOM 686 C CA . ASP A 1 84 ? -6.844 6.380 -3.906 1.00 95.25 84 ASP A CA 1
ATOM 687 C C . ASP A 1 84 ? -7.268 4.955 -4.287 1.00 95.25 84 ASP A C 1
ATOM 689 O O . ASP A 1 84 ? -8.332 4.495 -3.872 1.00 95.25 84 A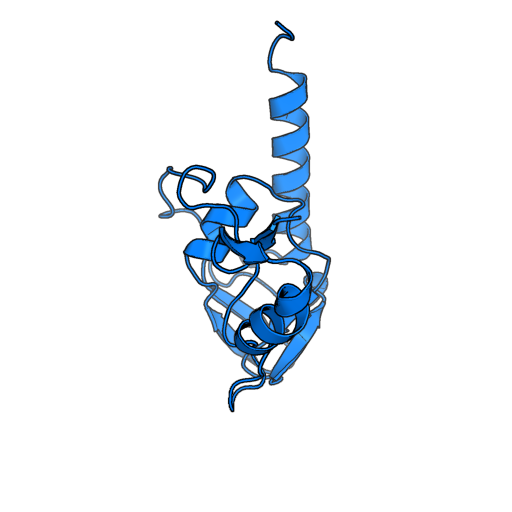SP A O 1
ATOM 693 N N . LYS A 1 85 ? -6.454 4.239 -5.067 1.00 95.69 85 LYS A N 1
ATOM 694 C CA . LYS A 1 85 ? -6.745 2.872 -5.512 1.00 95.69 85 LYS A CA 1
ATOM 695 C C . LYS A 1 85 ? -5.815 1.849 -4.869 1.00 95.69 85 LYS A C 1
ATOM 697 O O . LYS A 1 85 ? -4.686 2.170 -4.498 1.00 95.69 85 LYS A O 1
ATOM 702 N N . SER A 1 86 ? -6.287 0.614 -4.760 1.00 95.69 86 SER A N 1
ATOM 703 C CA . SER A 1 86 ? -5.478 -0.551 -4.398 1.00 95.69 86 SER A CA 1
ATOM 704 C C . SER A 1 86 ? -5.909 -1.759 -5.225 1.00 95.69 86 SER A C 1
ATOM 706 O O . SER A 1 86 ? -7.016 -1.785 -5.760 1.00 95.69 86 SER A O 1
ATOM 708 N N . PHE A 1 87 ? -5.006 -2.717 -5.394 1.00 94.75 87 PHE A N 1
ATOM 709 C CA . PHE A 1 87 ? -5.244 -3.874 -6.247 1.00 94.75 87 PHE A CA 1
ATOM 710 C C . PHE A 1 87 ? -6.174 -4.876 -5.558 1.00 94.75 87 PHE A C 1
ATOM 712 O O . PHE A 1 87 ? -6.061 -5.100 -4.366 1.00 94.75 87 PHE A O 1
ATOM 719 N N . CYS A 1 88 ? -7.080 -5.518 -6.284 1.00 95.50 88 CYS A N 1
ATOM 720 C CA . CYS A 1 88 ? -7.904 -6.591 -5.740 1.00 95.50 88 CYS A CA 1
ATOM 721 C C . CYS A 1 88 ? -7.583 -7.909 -6.448 1.00 95.50 88 CYS A C 1
ATOM 723 O O . CYS A 1 88 ? -7.877 -8.044 -7.634 1.00 95.50 88 CYS A O 1
ATOM 725 N N . CYS A 1 89 ? -7.072 -8.909 -5.718 1.00 93.25 89 CYS A N 1
ATOM 726 C CA . CYS A 1 89 ? -6.751 -10.229 -6.281 1.00 93.25 89 CYS A CA 1
ATOM 727 C C . CYS A 1 89 ? -7.953 -10.954 -6.894 1.00 93.25 89 CYS A C 1
ATOM 729 O O . CYS A 1 89 ? -7.772 -11.741 -7.813 1.00 93.25 89 CYS A O 1
ATOM 731 N N . GLY A 1 90 ? -9.174 -10.692 -6.419 1.00 94.06 90 GLY A N 1
ATOM 732 C CA . GLY A 1 90 ? -10.375 -11.300 -6.999 1.00 94.06 90 GLY A CA 1
ATOM 733 C C . GLY A 1 90 ? -10.848 -10.629 -8.282 1.00 94.06 90 GLY A C 1
ATOM 734 O O . GLY A 1 90 ? -11.390 -11.295 -9.154 1.00 94.06 90 GLY A O 1
ATOM 735 N N . CYS A 1 91 ? -10.665 -9.311 -8.400 1.00 94.12 91 CYS A N 1
ATOM 736 C CA . CYS A 1 91 ? -11.038 -8.579 -9.612 1.00 94.12 91 CYS A CA 1
ATOM 737 C C . CYS A 1 91 ? -9.915 -8.550 -10.655 1.00 94.12 91 CYS A C 1
ATOM 739 O O . CYS A 1 91 ? -10.197 -8.266 -11.813 1.00 94.12 91 CYS A O 1
ATOM 741 N N . GLY A 1 92 ? -8.667 -8.802 -10.251 1.00 93.12 92 GLY A N 1
ATOM 742 C CA . GLY A 1 92 ? -7.499 -8.667 -11.120 1.00 93.12 92 GLY A CA 1
ATOM 743 C C . GLY A 1 92 ? -7.201 -7.216 -11.514 1.00 93.12 92 GLY A C 1
ATOM 744 O O . GLY A 1 92 ? -6.569 -6.987 -12.540 1.00 93.12 92 GLY A O 1
ATOM 745 N N . ASP A 1 93 ? -7.686 -6.232 -10.745 1.00 92.38 93 ASP A N 1
ATOM 746 C CA . ASP A 1 93 ? -7.611 -4.810 -11.107 1.00 92.38 93 ASP A CA 1
ATOM 747 C C . ASP A 1 93 ? -7.530 -3.884 -9.877 1.00 92.38 93 ASP A C 1
ATOM 749 O O . ASP A 1 93 ? -7.808 -4.275 -8.738 1.00 92.38 93 ASP A O 1
ATOM 753 N N . TYR A 1 94 ? -7.152 -2.629 -10.117 1.00 92.88 94 TYR A N 1
ATOM 754 C CA . TYR A 1 94 ? -7.106 -1.542 -9.150 1.00 92.88 94 TYR A CA 1
ATOM 755 C C . TYR A 1 94 ? -8.489 -0.928 -8.922 1.00 92.88 94 TYR A C 1
ATOM 757 O O . TYR A 1 94 ? -9.001 -0.154 -9.738 1.00 92.88 94 TYR A O 1
ATOM 765 N N . VAL A 1 95 ? -9.043 -1.179 -7.740 1.00 96.06 95 VAL A N 1
ATOM 766 C CA . VAL A 1 95 ? -10.334 -0.646 -7.290 1.00 96.06 95 VAL A CA 1
ATOM 767 C C . VAL A 1 95 ? -10.147 0.467 -6.260 1.00 96.06 95 VAL A C 1
ATOM 769 O O . VAL A 1 95 ? -9.049 0.685 -5.739 1.00 96.06 95 VAL A O 1
ATOM 772 N N . SER A 1 96 ? -11.212 1.217 -5.981 1.00 97.81 96 SER A N 1
ATOM 773 C CA . SER A 1 96 ? -11.169 2.292 -4.990 1.00 97.81 96 SER A CA 1
ATOM 774 C C . SER A 1 96 ? -10.865 1.741 -3.598 1.00 97.81 96 SER A C 1
ATOM 776 O O . SER A 1 96 ? -11.498 0.791 -3.144 1.00 97.81 96 SER A O 1
ATOM 778 N N . LYS A 1 97 ? -9.972 2.398 -2.849 1.00 98.06 97 LYS A N 1
ATOM 779 C CA . LYS A 1 97 ? -9.726 2.088 -1.429 1.00 98.06 97 LYS A 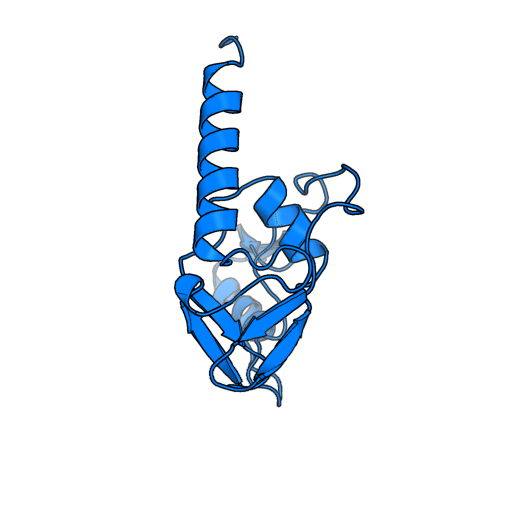CA 1
ATOM 780 C C . LYS A 1 97 ? -10.985 2.214 -0.562 1.00 98.06 97 LYS A C 1
ATOM 782 O O . LYS A 1 97 ? -11.020 1.659 0.529 1.00 98.06 97 LYS A O 1
ATOM 787 N N . ARG A 1 98 ? -12.009 2.943 -1.021 1.00 98.12 98 ARG A N 1
ATOM 788 C CA . ARG A 1 98 ? -13.306 3.054 -0.327 1.00 98.12 98 ARG A CA 1
ATOM 789 C C . ARG A 1 98 ? -14.130 1.766 -0.402 1.00 98.12 98 ARG A C 1
ATOM 791 O O . ARG A 1 98 ? -14.999 1.564 0.432 1.00 98.12 98 ARG A O 1
ATOM 798 N N . GLU A 1 99 ? -13.861 0.917 -1.391 1.00 98.25 99 GLU A N 1
ATOM 799 C CA . GLU A 1 99 ? -14.554 -0.360 -1.604 1.00 98.25 99 GLU A CA 1
ATOM 800 C C . GLU A 1 99 ? -13.836 -1.533 -0.917 1.00 98.25 99 GLU A C 1
ATOM 802 O O . GLU A 1 99 ? -14.333 -2.656 -0.917 1.00 98.25 99 GLU A O 1
ATOM 807 N N . LEU A 1 100 ? -12.660 -1.294 -0.334 1.00 98.50 100 LEU A N 1
ATOM 808 C CA . LEU A 1 100 ? -11.807 -2.312 0.269 1.00 98.50 100 LEU A CA 1
ATOM 809 C C . LEU A 1 100 ? -11.778 -2.140 1.780 1.00 98.50 100 LEU A C 1
ATOM 811 O O . LEU A 1 100 ? -11.624 -1.022 2.268 1.00 98.50 100 LEU A O 1
ATOM 815 N N . PHE A 1 101 ? -11.874 -3.246 2.512 1.00 98.62 101 PHE A N 1
ATOM 816 C CA . PHE A 1 101 ? -11.988 -3.231 3.968 1.00 98.62 101 PHE A CA 1
ATOM 817 C C . PHE A 1 101 ? -10.960 -4.157 4.596 1.00 98.62 101 PHE A C 1
ATOM 819 O O . PHE A 1 101 ? -10.884 -5.326 4.220 1.00 98.62 101 PHE A O 1
ATOM 826 N N . TRP A 1 102 ? -10.201 -3.649 5.563 1.00 98.25 102 TRP A N 1
ATOM 827 C CA . TRP A 1 102 ? -9.308 -4.466 6.380 1.00 98.25 102 TRP A CA 1
ATOM 828 C C . TRP A 1 102 ? -10.108 -5.537 7.114 1.00 98.25 102 TRP A C 1
ATOM 830 O O . TRP A 1 102 ? -11.156 -5.245 7.691 1.00 98.25 102 TRP A O 1
ATOM 840 N N . ILE A 1 103 ? -9.623 -6.774 7.100 1.00 97.75 103 ILE A N 1
ATOM 841 C CA . ILE A 1 103 ? -10.309 -7.898 7.744 1.00 97.75 103 ILE A CA 1
ATOM 842 C C . ILE A 1 103 ? -10.223 -7.760 9.258 1.00 97.75 103 ILE A C 1
ATOM 844 O O . ILE A 1 103 ? -11.204 -7.987 9.956 1.00 97.75 103 ILE A O 1
ATOM 848 N N . GLU A 1 104 ? -9.063 -7.335 9.746 1.00 96.31 104 GLU A N 1
ATOM 849 C CA . GLU A 1 104 ? -8.730 -7.274 11.164 1.00 96.31 104 GLU A CA 1
ATOM 850 C C . GLU A 1 104 ? -9.503 -6.165 11.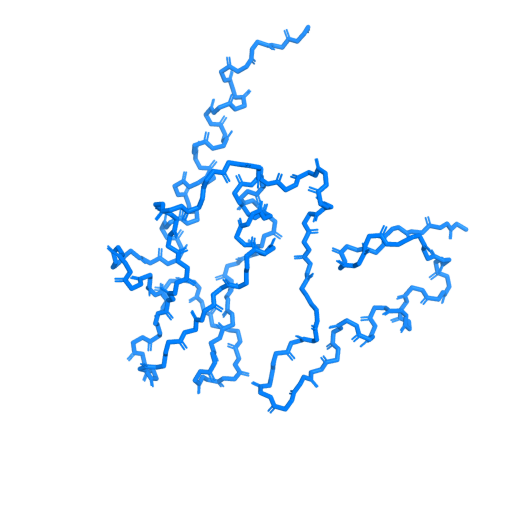891 1.00 96.31 104 GLU A C 1
ATOM 852 O O . GLU A 1 104 ? -9.795 -6.290 13.075 1.00 96.31 104 GLU A O 1
ATOM 857 N N . THR A 1 105 ? -9.859 -5.080 11.191 1.00 96.19 105 THR A N 1
ATOM 858 C CA . THR A 1 105 ? -10.510 -3.903 11.805 1.00 96.19 105 THR A CA 1
ATOM 859 C C . THR A 1 105 ? -11.896 -3.589 11.251 1.00 96.19 105 THR A C 1
ATOM 861 O O . THR A 1 105 ? -12.618 -2.787 11.836 1.00 96.19 105 THR A O 1
ATOM 864 N N . GLY A 1 106 ? -12.269 -4.146 10.095 1.00 96.56 106 GLY A N 1
ATOM 865 C CA . GLY A 1 106 ? -13.486 -3.770 9.373 1.00 96.56 106 GLY A CA 1
ATOM 866 C C . GLY A 1 106 ? -13.469 -2.350 8.792 1.00 96.56 106 GLY A C 1
ATOM 867 O O . GLY A 1 106 ? -14.447 -1.939 8.173 1.00 96.56 106 GLY A O 1
ATOM 868 N N . GLN A 1 107 ? -12.382 -1.591 8.962 1.00 97.56 107 GLN A N 1
ATOM 869 C CA . GLN A 1 107 ? -12.257 -0.228 8.455 1.00 97.56 107 GLN A CA 1
ATOM 870 C C . GLN A 1 107 ? -11.986 -0.232 6.945 1.00 97.56 107 GLN A C 1
ATOM 872 O O . GLN A 1 107 ? -11.233 -1.073 6.447 1.00 97.56 107 GLN A O 1
ATOM 877 N N . SER A 1 108 ? -12.537 0.745 6.215 1.00 98.19 108 SER A N 1
ATOM 878 C CA . SER A 1 108 ? -12.161 0.942 4.813 1.00 98.19 108 SER A CA 1
ATOM 879 C C . SER A 1 108 ? -10.679 1.329 4.687 1.00 98.19 108 SER A C 1
ATOM 881 O O . SER A 1 108 ? -10.126 2.049 5.529 1.00 98.19 108 SER A O 1
ATOM 883 N N . LEU A 1 109 ? -10.018 0.905 3.607 1.00 98.19 109 LEU A N 1
ATOM 884 C CA . LEU A 1 109 ? -8.630 1.294 3.328 1.00 98.19 109 LEU A CA 1
ATOM 885 C C . LEU A 1 109 ? -8.496 2.815 3.192 1.00 98.19 109 LEU A C 1
ATOM 887 O O . LEU A 1 109 ? -7.465 3.382 3.564 1.00 98.19 109 LEU A O 1
ATOM 891 N N . ALA A 1 110 ? -9.528 3.479 2.668 1.00 98.06 110 ALA A N 1
ATOM 892 C CA . ALA A 1 110 ? -9.561 4.928 2.524 1.00 98.06 110 ALA A CA 1
ATOM 893 C C . ALA A 1 110 ? -9.560 5.637 3.886 1.00 98.06 110 ALA A C 1
ATOM 895 O O . ALA A 1 110 ? -8.736 6.527 4.103 1.00 98.06 110 ALA A O 1
ATOM 896 N N . ASP A 1 111 ? -10.415 5.219 4.821 1.00 98.25 111 ASP A N 1
ATOM 897 C CA . ASP A 1 111 ? -10.487 5.833 6.152 1.00 98.25 111 ASP A CA 1
ATOM 898 C C . ASP A 1 111 ? -9.224 5.553 6.966 1.00 98.25 111 ASP A C 1
ATOM 900 O O . ASP A 1 111 ? -8.699 6.448 7.633 1.00 98.25 111 ASP A O 1
ATOM 904 N N . TYR A 1 112 ? -8.687 4.335 6.853 1.00 97.88 112 TYR A N 1
ATOM 905 C CA . TYR A 1 112 ? -7.419 3.971 7.476 1.00 97.88 112 TYR A CA 1
ATOM 906 C C . TYR A 1 112 ? -6.275 4.856 6.960 1.00 97.88 112 TYR A C 1
ATOM 908 O O . TYR A 1 112 ? -5.536 5.444 7.751 1.00 97.88 112 TYR A O 1
ATOM 916 N N . THR A 1 113 ? -6.174 5.026 5.635 1.00 97.56 113 THR A N 1
ATOM 917 C CA . THR A 1 113 ? -5.163 5.894 5.004 1.00 97.56 113 THR A CA 1
ATOM 918 C C . THR A 1 113 ? -5.324 7.346 5.457 1.00 97.56 113 THR A C 1
ATOM 920 O O . THR A 1 113 ? -4.343 7.996 5.815 1.00 97.56 113 THR A O 1
ATOM 923 N N . LYS A 1 114 ? -6.559 7.859 5.491 1.00 97.88 114 LYS A N 1
ATOM 924 C CA . LYS A 1 114 ? -6.853 9.232 5.916 1.00 97.88 114 LYS A CA 1
ATOM 925 C C . LYS A 1 114 ? -6.421 9.485 7.360 1.00 97.88 114 LYS A C 1
ATOM 927 O O . LYS A 1 114 ? -5.829 10.528 7.635 1.00 97.88 114 LYS A O 1
ATOM 932 N N . ARG A 1 115 ? -6.667 8.534 8.266 1.00 97.50 115 ARG A N 1
ATOM 933 C CA . ARG A 1 115 ? -6.193 8.610 9.656 1.00 97.50 115 ARG A CA 1
ATOM 934 C C . ARG A 1 115 ? -4.667 8.699 9.713 1.00 97.50 115 ARG A C 1
ATOM 936 O O . ARG A 1 115 ? -4.145 9.642 10.300 1.00 97.50 115 ARG A O 1
ATOM 943 N N . LEU A 1 116 ? -3.956 7.807 9.015 1.00 96.88 116 LEU A N 1
ATOM 944 C CA . LEU A 1 116 ? -2.488 7.839 8.961 1.00 96.88 116 LEU A CA 1
ATOM 945 C C . LEU A 1 116 ? -1.948 9.179 8.439 1.00 96.88 116 LEU A C 1
ATOM 947 O O . LEU A 1 116 ? -0.987 9.722 8.979 1.00 96.88 116 LEU A O 1
ATOM 951 N N . GLN A 1 117 ? -2.574 9.742 7.405 1.00 97.56 117 GLN A N 1
ATOM 952 C CA . GLN A 1 117 ? -2.202 11.051 6.862 1.00 97.56 117 GLN A CA 1
ATOM 953 C C . GLN A 1 117 ? -2.401 12.177 7.884 1.00 97.56 117 GLN A C 1
ATOM 955 O O . GLN A 1 117 ? -1.532 13.040 8.031 1.00 97.56 117 GLN A O 1
ATOM 960 N N . GLN A 1 118 ? -3.520 12.170 8.612 1.00 97.75 118 GLN A N 1
ATOM 961 C CA . GLN A 1 118 ? -3.796 13.147 9.666 1.00 97.75 118 GLN A CA 1
ATOM 962 C C . GLN A 1 118 ? -2.769 13.054 10.798 1.00 97.75 118 GLN A C 1
ATOM 964 O O . GLN A 1 118 ? -2.222 14.083 11.204 1.00 97.75 118 GLN A O 1
ATOM 969 N N . ASP A 1 119 ? -2.459 11.843 11.254 1.00 96.25 119 ASP A N 1
ATOM 970 C CA . ASP A 1 119 ? -1.467 11.597 12.303 1.00 96.25 119 ASP A CA 1
ATOM 971 C C . ASP A 1 119 ? -0.069 12.036 11.859 1.00 96.25 119 ASP A C 1
ATOM 973 O O . ASP A 1 119 ? 0.639 12.723 12.599 1.00 96.25 119 ASP A O 1
ATOM 977 N N . HIS A 1 120 ? 0.302 11.755 10.608 1.00 95.06 120 HIS A N 1
ATOM 978 C CA . HIS A 1 120 ? 1.569 12.193 10.029 1.00 95.06 120 HIS A CA 1
ATOM 979 C C . HIS A 1 120 ? 1.688 13.724 9.971 1.00 95.06 120 HIS A C 1
ATOM 981 O O . HIS A 1 120 ? 2.721 14.287 10.343 1.00 95.06 120 HIS A O 1
ATOM 987 N N . VAL A 1 121 ? 0.631 14.428 9.548 1.00 95.50 121 VAL A N 1
ATOM 988 C CA . VAL A 1 121 ? 0.606 15.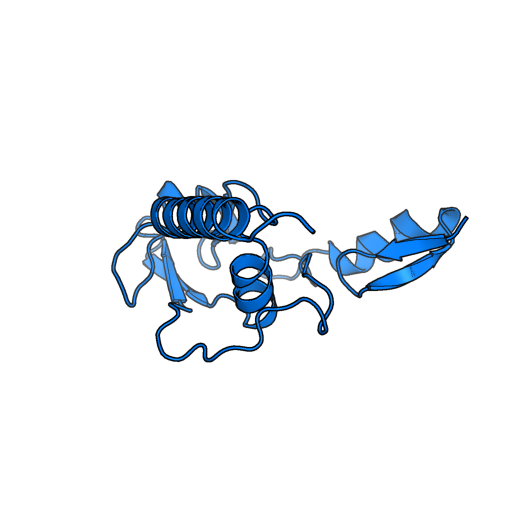901 9.532 1.00 95.50 121 VAL A CA 1
ATOM 989 C C . VAL A 1 121 ? 0.713 16.466 10.948 1.00 95.50 121 VAL A C 1
ATOM 991 O O . VAL A 1 121 ? 1.487 17.400 11.172 1.00 95.50 121 VAL A O 1
ATOM 994 N N . ARG A 1 122 ? -0.021 15.897 11.912 1.00 94.69 122 ARG A N 1
ATOM 995 C CA . ARG A 1 122 ? 0.040 16.299 13.327 1.00 94.69 122 ARG A CA 1
ATOM 996 C C . ARG A 1 122 ? 1.448 16.120 13.891 1.00 94.69 122 ARG A C 1
ATOM 998 O O . ARG A 1 122 ? 2.010 17.076 14.423 1.00 94.69 122 ARG A O 1
ATOM 1005 N N . ALA A 1 123 ? 2.054 14.952 13.689 1.00 91.44 123 ALA A N 1
ATOM 1006 C CA . ALA A 1 123 ? 3.405 14.651 14.153 1.00 91.44 123 ALA A CA 1
ATOM 1007 C C . ALA A 1 123 ? 4.458 15.591 13.544 1.00 91.44 123 ALA A C 1
ATOM 1009 O O . ALA A 1 123 ? 5.366 16.040 14.241 1.00 91.44 123 ALA A O 1
ATOM 1010 N N . ARG A 1 124 ? 4.338 15.942 12.255 1.00 89.44 124 ARG A N 1
ATOM 1011 C CA . ARG A 1 124 ? 5.248 16.908 11.616 1.00 89.44 124 ARG A CA 1
ATOM 1012 C C . ARG A 1 124 ? 5.094 18.326 12.149 1.00 89.44 124 ARG A C 1
ATOM 1014 O O . ARG A 1 124 ? 6.097 19.019 12.252 1.00 89.44 124 ARG A O 1
ATOM 1021 N N . ARG A 1 125 ? 3.870 18.759 12.466 1.00 88.31 125 ARG A N 1
ATOM 1022 C CA . ARG A 1 125 ? 3.614 20.081 13.063 1.00 88.31 125 ARG A CA 1
ATOM 1023 C C . ARG A 1 125 ? 4.124 20.178 14.501 1.00 88.31 125 ARG A C 1
ATOM 1025 O O . ARG A 1 125 ? 4.551 21.249 14.904 1.00 88.31 125 ARG A O 1
ATOM 1032 N N . ALA A 1 126 ? 4.076 19.076 15.250 1.00 84.00 126 ALA A N 1
ATOM 1033 C CA . ALA A 1 126 ? 4.525 19.018 16.639 1.00 84.00 126 ALA A CA 1
ATOM 1034 C C . ALA A 1 126 ? 6.055 18.978 16.795 1.00 84.00 126 ALA A C 1
ATOM 1036 O O . ALA A 1 126 ? 6.566 19.313 17.860 1.00 84.00 126 ALA A O 1
ATOM 1037 N N . LYS A 1 127 ? 6.802 18.567 15.760 1.00 76.56 127 LYS A N 1
ATOM 1038 C CA . LYS A 1 127 ? 8.268 18.596 15.806 1.00 76.56 127 LYS A CA 1
ATOM 1039 C C . LYS A 1 127 ? 8.755 20.051 15.789 1.00 76.56 127 LYS A C 1
ATOM 1041 O O . LYS A 1 127 ? 8.437 20.757 14.827 1.00 76.56 127 LYS A O 1
ATOM 1046 N N . PRO A 1 128 ? 9.529 20.500 16.797 1.00 63.34 128 PRO A N 1
ATOM 1047 C CA . PRO A 1 128 ? 10.120 21.829 16.769 1.00 63.34 128 PRO A CA 1
ATOM 1048 C C . PRO A 1 128 ? 10.990 21.961 15.518 1.00 63.34 128 PRO A C 1
ATOM 1050 O O . PRO A 1 128 ? 11.713 21.034 15.139 1.00 63.34 128 PRO A O 1
ATOM 1053 N N . ARG A 1 129 ? 10.853 23.096 14.830 1.00 64.75 129 ARG A N 1
ATOM 1054 C CA . ARG A 1 129 ? 11.699 23.423 13.684 1.00 64.75 129 ARG A CA 1
ATOM 1055 C C . ARG A 1 129 ? 13.121 23.667 14.230 1.00 64.75 129 ARG A C 1
ATOM 1057 O O . ARG A 1 129 ? 13.208 24.310 15.276 1.00 64.75 129 ARG A O 1
ATOM 1064 N N . PRO A 1 130 ? 14.175 23.111 13.606 1.00 58.69 130 PRO A N 1
ATOM 1065 C CA . PRO A 1 130 ? 15.550 23.395 14.012 1.00 58.69 130 PRO A CA 1
ATOM 1066 C C . PRO A 1 130 ? 15.866 24.889 13.909 1.00 58.69 130 PRO A C 1
ATOM 1068 O O . PRO A 1 130 ? 15.232 25.564 13.060 1.00 58.69 130 PRO A O 1
#

Nearest PDB structures (foldseek):
  5ffj-assembly2_B  TM=1.796E-01  e=4.900E+00  Lactococcus lactis

Foldseek 3Di:
DWDQDQWPRDTDDPVCVVVVVCQQQPADPLLHGNTDRADDPVQFAPDDCPVPQFWKAQPVQRDIDGHDPRRSRRCLSPLVRDDQWDADSRVSDTDGQQRMAGPVPRHRSNVVSVVSVVVVVVVVVPDDDD

Mean predicted aligned error: 3.74 Å

Sequence (130 aa):
MFVRCPYCHKLVLWPFFGRHRSKHTALRADGQMNEHVTLRPTRRYAGSLEEVPQNYRHPKCGVVTGMPEEIIRSYLADPFLYGDKSFCCGCGDYVSKRELFWIETGQSLADYTKRLQQDHVRARRAKPRP

Radius of gyration: 16.33 Å; Cα contacts (8 Å, |Δi|>4): 185; chains: 1; bounding box: 40×37×38 Å